Protein AF-A0A7D9HQB3-F1 (afdb_monomer)

Structure (mmCIF, N/CA/C/O backbone):
data_AF-A0A7D9HQB3-F1
#
_entry.id   AF-A0A7D9HQB3-F1
#
loop_
_atom_site.group_PDB
_atom_site.id
_atom_site.type_symbol
_atom_site.label_atom_id
_atom_site.label_alt_id
_atom_site.label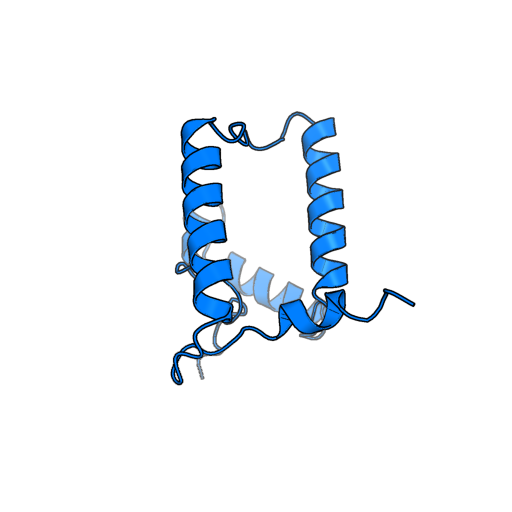_comp_id
_atom_site.label_asym_id
_atom_site.label_entity_id
_atom_site.label_seq_id
_atom_site.pdbx_PDB_ins_code
_atom_site.Cartn_x
_atom_site.Cartn_y
_atom_site.Cartn_z
_atom_site.occupancy
_atom_site.B_iso_or_equiv
_atom_site.auth_seq_id
_atom_site.auth_comp_id
_atom_site.auth_asym_id
_atom_site.auth_atom_id
_atom_site.pdbx_PDB_model_num
ATOM 1 N N . MET A 1 1 ? -0.446 5.021 26.598 1.00 33.06 1 MET A N 1
ATOM 2 C CA . MET A 1 1 ? 0.121 3.949 25.752 1.00 33.06 1 MET A CA 1
ATOM 3 C C . MET A 1 1 ? -0.062 4.358 24.300 1.00 33.06 1 MET A C 1
ATOM 5 O O . MET A 1 1 ? -1.191 4.397 23.838 1.00 33.06 1 MET A O 1
ATOM 9 N N . LYS A 1 2 ? 1.009 4.800 23.631 1.00 33.69 2 LYS A N 1
ATOM 10 C CA . LYS A 1 2 ? 0.982 5.168 22.208 1.00 33.69 2 LYS A CA 1
ATOM 11 C C . LYS A 1 2 ? 1.387 3.931 21.411 1.00 33.69 2 LYS A C 1
ATOM 13 O O . LYS A 1 2 ? 2.536 3.511 21.517 1.00 33.69 2 LYS A O 1
ATOM 18 N N . TYR A 1 3 ? 0.448 3.338 20.684 1.00 36.25 3 TYR A N 1
ATOM 19 C CA . TYR A 1 3 ? 0.772 2.301 19.709 1.00 36.25 3 TYR A CA 1
ATOM 20 C C . TYR A 1 3 ? 1.560 2.943 18.554 1.00 36.25 3 TYR A C 1
ATOM 22 O O . TYR A 1 3 ? 1.180 4.030 18.112 1.00 36.25 3 TYR A O 1
ATOM 30 N N . PRO A 1 4 ? 2.677 2.351 18.101 1.00 44.28 4 PRO A N 1
ATOM 31 C CA . PRO A 1 4 ? 3.368 2.819 16.909 1.00 44.28 4 PRO A CA 1
ATOM 32 C C . PRO A 1 4 ? 2.563 2.442 15.656 1.00 44.28 4 PRO A C 1
ATOM 34 O O . PRO A 1 4 ? 2.101 1.311 15.537 1.00 44.28 4 PRO A O 1
ATOM 37 N N . SER A 1 5 ? 2.391 3.408 14.750 1.00 48.53 5 SER A N 1
ATOM 38 C CA . SER A 1 5 ? 1.726 3.255 13.452 1.00 48.53 5 SER A CA 1
ATOM 39 C C . SER A 1 5 ? 2.367 2.155 12.595 1.00 48.53 5 SER A C 1
ATOM 41 O O . SER A 1 5 ? 3.577 1.920 12.668 1.00 48.53 5 SER A O 1
ATOM 43 N N . ILE A 1 6 ? 1.542 1.518 11.761 1.00 54.25 6 ILE A N 1
ATOM 44 C CA . ILE A 1 6 ? 1.807 0.304 10.961 1.00 54.25 6 ILE A CA 1
ATOM 45 C C . ILE A 1 6 ? 3.009 0.437 10.003 1.00 54.25 6 ILE A C 1
ATOM 47 O O . ILE A 1 6 ? 3.558 -0.559 9.548 1.00 54.25 6 ILE A O 1
ATOM 51 N N . THR A 1 7 ? 3.474 1.651 9.702 1.00 45.41 7 THR A N 1
ATOM 52 C CA . THR A 1 7 ? 4.492 1.912 8.668 1.00 45.41 7 THR A CA 1
ATOM 53 C C . THR A 1 7 ? 5.945 1.679 9.103 1.00 45.41 7 THR A C 1
ATOM 55 O O . THR A 1 7 ? 6.872 1.995 8.356 1.00 45.41 7 THR A O 1
ATOM 58 N N . ARG A 1 8 ? 6.195 1.097 10.281 1.00 44.34 8 ARG A N 1
ATOM 59 C CA . ARG A 1 8 ? 7.549 0.701 10.699 1.00 44.34 8 ARG A CA 1
ATOM 60 C C . ARG A 1 8 ? 7.879 -0.722 10.272 1.00 44.34 8 ARG A C 1
ATOM 62 O O . ARG A 1 8 ? 7.881 -1.621 11.096 1.00 44.34 8 ARG A O 1
ATOM 69 N N . GLU A 1 9 ? 8.198 -0.881 8.997 1.00 50.56 9 GLU A N 1
ATOM 70 C CA . GLU A 1 9 ? 9.392 -1.578 8.504 1.00 50.56 9 GLU A CA 1
ATOM 71 C C . GLU A 1 9 ? 9.268 -1.764 6.985 1.00 50.56 9 GLU A C 1
ATOM 73 O O . GLU A 1 9 ? 8.191 -2.019 6.461 1.00 50.56 9 GLU A O 1
ATOM 78 N N . TYR A 1 10 ? 10.409 -1.645 6.300 1.00 47.75 10 TYR A N 1
ATOM 79 C CA . TYR A 1 10 ? 10.616 -1.862 4.862 1.00 47.75 10 TYR A CA 1
ATOM 80 C C . TYR A 1 10 ? 10.352 -0.658 3.925 1.00 47.75 10 TYR A C 1
ATOM 82 O O . TYR A 1 10 ? 9.383 -0.591 3.179 1.00 47.75 10 TYR A O 1
ATOM 90 N N . THR A 1 11 ? 11.385 0.198 3.872 1.00 43.22 11 THR A N 1
ATOM 91 C CA . THR A 1 11 ? 11.840 1.001 2.712 1.00 43.22 11 THR A CA 1
ATOM 92 C C . THR A 1 11 ? 11.266 2.425 2.556 1.00 43.22 11 THR A C 1
ATOM 94 O O . THR A 1 11 ? 10.066 2.631 2.476 1.00 43.22 11 THR A O 1
ATOM 97 N N . PHE A 1 12 ? 12.204 3.381 2.413 1.00 38.50 12 PHE A N 1
ATOM 98 C CA . PHE A 1 12 ? 12.118 4.850 2.251 1.00 38.50 12 PHE A CA 1
ATOM 99 C C . PHE A 1 12 ? 12.175 5.696 3.549 1.00 38.50 12 PHE A C 1
ATOM 101 O O . PHE A 1 12 ? 11.470 5.412 4.510 1.00 38.50 12 PHE A O 1
ATOM 108 N N . PRO A 1 13 ? 13.009 6.763 3.604 1.00 46.38 13 PRO A N 1
ATOM 109 C CA . PRO A 1 13 ? 13.211 7.618 4.787 1.00 46.38 13 PRO A CA 1
ATOM 110 C C . PRO A 1 13 ? 12.013 8.516 5.150 1.00 46.38 13 PRO A C 1
ATOM 112 O O . PRO A 1 13 ? 12.163 9.449 5.934 1.00 46.38 13 PRO A O 1
ATOM 115 N N . ALA A 1 14 ? 10.827 8.245 4.614 1.00 41.66 14 ALA A N 1
ATOM 116 C CA . ALA A 1 14 ? 9.602 8.917 5.004 1.00 41.66 14 ALA A CA 1
ATOM 117 C C . ALA A 1 14 ? 8.562 7.853 5.345 1.00 41.66 14 ALA A C 1
ATOM 119 O O . ALA A 1 14 ? 7.881 7.320 4.473 1.00 41.66 14 ALA A O 1
ATOM 120 N N . THR A 1 15 ? 8.439 7.544 6.634 1.00 49.19 15 THR A N 1
ATOM 121 C CA . THR A 1 15 ? 7.174 7.024 7.144 1.00 49.19 15 THR A CA 1
ATOM 122 C C . THR A 1 15 ? 6.140 8.107 6.871 1.00 49.19 15 THR A C 1
ATOM 124 O O . THR A 1 15 ? 6.242 9.187 7.449 1.0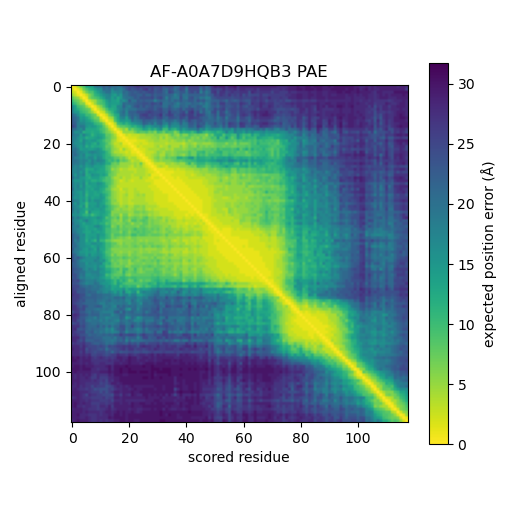0 49.19 15 THR A O 1
ATOM 127 N N . VAL A 1 16 ? 5.206 7.861 5.958 1.00 56.62 16 VAL A N 1
ATOM 128 C CA . VAL A 1 16 ? 4.060 8.753 5.769 1.00 56.62 16 VAL A CA 1
ATOM 129 C C . VAL A 1 16 ? 3.233 8.682 7.051 1.00 56.62 16 VAL A C 1
ATOM 131 O O . VAL A 1 16 ? 2.892 7.589 7.513 1.00 56.62 16 VAL A O 1
ATOM 134 N N . TRP A 1 17 ? 2.986 9.826 7.676 1.00 70.06 17 TRP A N 1
ATOM 135 C CA . TRP A 1 17 ? 2.174 9.932 8.883 1.00 70.06 17 TRP A CA 1
ATOM 136 C C . TRP A 1 17 ? 0.710 10.155 8.487 1.00 70.06 17 TRP A C 1
ATOM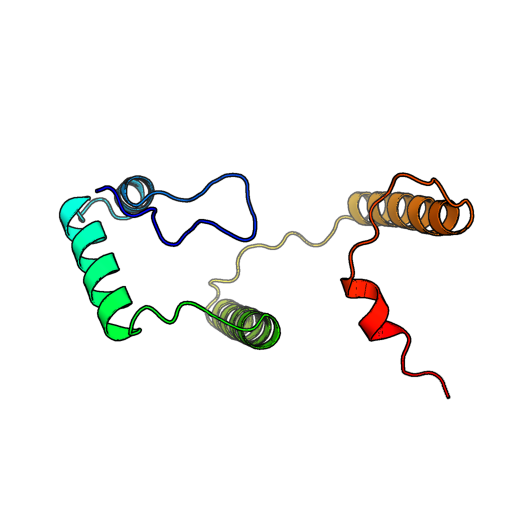 138 O O . TRP A 1 17 ? 0.428 10.741 7.445 1.00 70.06 17 TRP A O 1
ATOM 148 N N . ASN A 1 18 ? -0.247 9.784 9.344 1.00 71.94 18 ASN A N 1
ATOM 149 C CA . ASN A 1 18 ? -1.680 10.039 9.099 1.00 71.94 18 ASN A CA 1
ATOM 150 C C . ASN A 1 18 ? -1.996 11.521 8.814 1.00 71.94 18 ASN A C 1
ATOM 152 O O . ASN A 1 18 ? -2.899 11.837 8.041 1.00 71.94 18 ASN A O 1
ATOM 156 N N . VAL A 1 19 ? -1.197 12.434 9.376 1.00 74.94 19 VAL A N 1
ATOM 157 C CA . VAL A 1 19 ? -1.282 13.876 9.103 1.00 74.94 19 VAL A CA 1
ATOM 158 C C . VAL A 1 19 ? -0.857 14.252 7.676 1.00 74.94 19 VAL A C 1
ATOM 160 O O . VAL A 1 19 ? -1.406 15.199 7.117 1.00 74.94 19 VAL A O 1
ATOM 163 N N . ASP A 1 20 ? 0.057 13.505 7.052 1.00 80.00 20 ASP A N 1
ATOM 164 C CA . ASP A 1 20 ? 0.493 13.749 5.671 1.00 80.00 20 ASP A CA 1
ATOM 165 C C . ASP A 1 20 ? -0.617 13.383 4.676 1.00 80.00 20 ASP A C 1
ATOM 167 O O . ASP A 1 20 ? -0.833 14.087 3.691 1.00 80.00 20 ASP A O 1
ATOM 171 N N . TYR A 1 21 ? -1.408 12.345 4.971 1.00 77.44 21 TYR A N 1
ATOM 172 C CA . TYR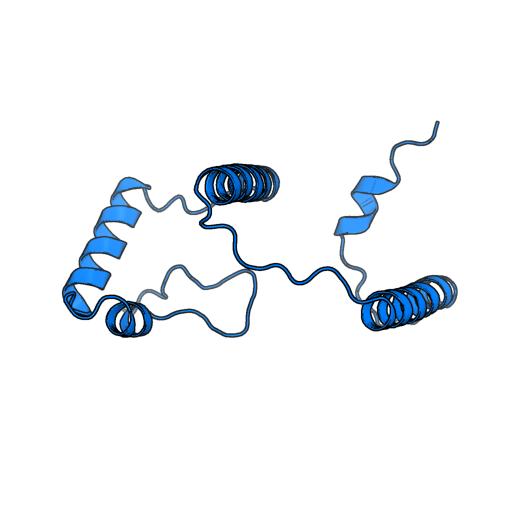 A 1 21 ? -2.574 11.991 4.155 1.00 77.44 21 TYR A CA 1
ATOM 173 C C . TYR A 1 21 ?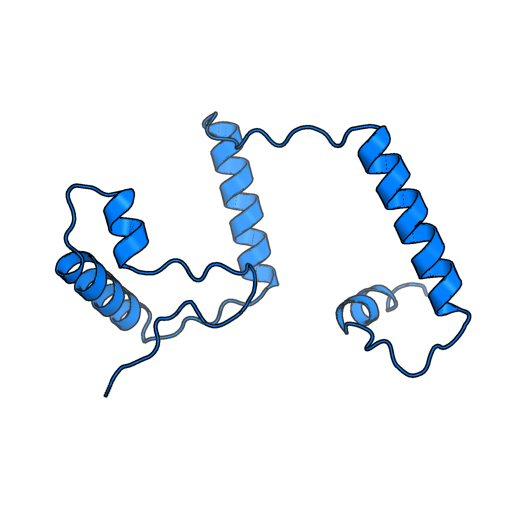 -3.643 13.086 4.149 1.00 77.44 21 TYR A C 1
ATOM 175 O O . TYR A 1 21 ? -4.259 13.327 3.112 1.00 77.44 21 TYR A O 1
ATOM 183 N N . CYS A 1 22 ? -3.815 13.812 5.255 1.00 82.12 22 CYS A N 1
ATOM 184 C CA . CYS A 1 22 ? -4.755 14.935 5.336 1.00 82.12 22 CYS A CA 1
ATOM 185 C C . CYS A 1 22 ? -4.328 16.126 4.450 1.00 82.12 22 CYS A C 1
ATOM 187 O O . CYS A 1 22 ? -5.167 16.928 4.042 1.00 82.12 22 CYS A O 1
ATOM 189 N N . GLN A 1 23 ? -3.038 16.238 4.095 1.00 78.88 23 GLN A N 1
ATOM 190 C CA . GLN A 1 23 ? -2.556 17.256 3.146 1.00 78.88 23 GLN A CA 1
ATOM 191 C C . GLN A 1 23 ? -3.031 16.967 1.713 1.00 78.88 23 GLN A C 1
ATOM 193 O O . GLN A 1 23 ? -3.266 17.894 0.933 1.00 78.88 23 GLN A O 1
ATOM 198 N N . ILE A 1 24 ? -3.190 15.683 1.380 1.00 82.31 24 ILE A N 1
ATOM 199 C CA . ILE A 1 24 ? -3.662 15.200 0.077 1.00 82.31 24 ILE A CA 1
ATOM 200 C C . ILE A 1 24 ? -5.198 15.162 0.061 1.00 82.31 24 ILE A C 1
ATOM 202 O O . ILE A 1 24 ? -5.832 15.656 -0.871 1.00 82.31 24 ILE A O 1
ATOM 206 N N . LEU A 1 25 ? -5.805 14.634 1.124 1.00 79.31 25 LEU A N 1
ATOM 207 C CA . LEU A 1 25 ? -7.247 14.489 1.307 1.00 79.31 25 LEU A CA 1
ATOM 208 C C . LEU A 1 25 ? -7.777 15.618 2.201 1.00 79.31 25 LEU A C 1
ATOM 210 O O . LEU A 1 25 ? -8.131 15.408 3.356 1.00 79.31 25 LEU A O 1
ATOM 214 N N . LYS A 1 26 ? -7.855 16.832 1.642 1.00 76.62 26 LYS A N 1
ATOM 215 C CA . LYS A 1 26 ? -8.178 18.085 2.364 1.00 76.62 26 LYS A CA 1
ATOM 216 C C . LYS A 1 26 ? -9.537 18.120 3.081 1.00 76.62 26 LYS A C 1
ATOM 218 O O . LYS A 1 26 ? -9.820 19.078 3.794 1.00 76.62 26 LYS A O 1
ATOM 223 N N . HIS A 1 27 ? -10.388 17.124 2.854 1.00 80.19 27 HIS A N 1
ATOM 224 C CA . HIS A 1 27 ? -11.732 17.029 3.424 1.00 80.19 27 HIS A CA 1
ATOM 225 C C . HIS A 1 27 ? -11.845 16.004 4.560 1.00 80.19 27 HIS A C 1
ATOM 227 O O . HIS A 1 27 ? -12.948 15.792 5.053 1.00 80.19 27 HIS A O 1
ATOM 233 N N . ILE A 1 28 ? -10.740 15.372 4.962 1.00 84.00 28 ILE A N 1
ATOM 234 C CA . ILE A 1 28 ? -10.716 14.343 6.005 1.00 84.00 28 ILE A CA 1
ATOM 235 C C . ILE A 1 28 ? -9.879 14.850 7.181 1.00 84.00 28 ILE A C 1
ATOM 237 O O . ILE A 1 28 ? -8.799 15.412 6.981 1.00 84.00 28 ILE A O 1
ATOM 241 N N . THR A 1 29 ? -10.385 14.685 8.405 1.00 85.62 29 THR A N 1
ATOM 242 C CA . THR A 1 29 ? -9.645 15.054 9.618 1.00 85.62 29 THR A CA 1
ATOM 243 C C . THR A 1 29 ? -8.654 13.961 10.024 1.00 85.62 29 THR A C 1
ATOM 245 O O . THR A 1 29 ? -8.734 12.811 9.587 1.00 85.62 29 THR A O 1
ATOM 248 N N . VAL A 1 30 ? -7.693 14.306 10.883 1.00 82.81 30 VAL A N 1
ATOM 249 C CA . VAL A 1 30 ? -6.718 13.329 11.397 1.00 82.81 30 VAL A CA 1
ATOM 250 C C . VAL A 1 30 ? -7.424 12.278 12.259 1.00 82.81 30 VAL A C 1
ATOM 252 O O . VAL A 1 30 ? -7.026 11.113 12.282 1.00 82.81 30 VAL A O 1
ATOM 255 N N . GLU A 1 31 ? -8.481 12.677 12.956 1.00 84.19 31 GLU A N 1
ATOM 256 C CA . GLU A 1 31 ? -9.355 11.819 13.746 1.00 84.19 31 GLU A CA 1
ATOM 257 C C . GLU A 1 31 ? -10.037 10.770 12.861 1.00 84.19 31 GLU A C 1
ATOM 259 O O . GLU A 1 31 ? -9.902 9.578 13.146 1.00 84.19 31 GLU A O 1
ATOM 264 N N . ASP A 1 32 ? -10.641 11.197 11.747 1.00 85.25 32 ASP A N 1
ATOM 265 C CA . ASP A 1 32 ? -11.290 10.304 10.777 1.00 85.25 32 ASP A CA 1
ATOM 266 C C . ASP A 1 32 ? -10.282 9.319 10.157 1.00 85.25 32 ASP A C 1
ATOM 268 O O . ASP A 1 32 ? -10.554 8.122 10.050 1.00 85.25 32 ASP A O 1
ATOM 272 N N . MET A 1 33 ? -9.077 9.788 9.801 1.00 86.06 33 MET A N 1
ATOM 273 C CA . MET A 1 33 ? -8.007 8.924 9.276 1.00 86.06 33 MET A CA 1
ATOM 274 C C . MET A 1 33 ? -7.556 7.869 10.292 1.00 86.06 33 MET A C 1
ATOM 276 O O . MET A 1 33 ? -7.321 6.716 9.930 1.00 86.06 33 MET A O 1
ATOM 280 N N . ASN A 1 34 ? -7.447 8.241 11.569 1.00 85.12 34 ASN A N 1
ATOM 281 C CA . ASN A 1 34 ? -7.063 7.312 12.631 1.00 85.12 34 ASN A CA 1
ATOM 282 C C . ASN A 1 34 ? -8.166 6.286 12.930 1.00 85.12 34 ASN A C 1
ATOM 284 O O . ASN A 1 34 ? -7.868 5.149 13.294 1.00 85.12 34 ASN A O 1
ATOM 288 N N . GLU A 1 35 ? -9.437 6.678 12.857 1.00 88.44 35 GLU A N 1
ATOM 289 C CA . GLU A 1 35 ? -10.568 5.761 13.036 1.00 88.44 35 GLU A CA 1
ATOM 290 C C . GLU A 1 35 ? -10.680 4.775 11.870 1.00 88.44 35 GLU A C 1
ATOM 292 O O . GLU A 1 35 ? -10.866 3.574 12.091 1.00 88.44 35 GLU A O 1
ATOM 297 N N . LEU A 1 36 ? -10.461 5.255 10.645 1.00 89.62 36 LEU A N 1
ATOM 298 C CA . LEU A 1 36 ? -10.390 4.417 9.455 1.00 89.62 36 LEU A CA 1
ATOM 299 C C . LEU A 1 36 ? -9.251 3.392 9.552 1.00 89.62 36 LEU A C 1
ATOM 301 O O . LEU A 1 36 ? -9.487 2.207 9.321 1.00 89.62 36 LEU A O 1
ATOM 305 N N . GLU A 1 37 ? -8.041 3.818 9.936 1.00 88.56 37 GLU A N 1
ATOM 306 C CA . GLU A 1 37 ? -6.897 2.911 10.121 1.00 88.56 37 GLU A CA 1
ATOM 307 C C . GLU A 1 37 ? -7.217 1.815 11.147 1.00 88.56 37 GLU A C 1
ATOM 309 O O . GLU A 1 37 ? -6.970 0.636 10.889 1.00 88.56 37 GLU A O 1
ATOM 314 N N . ARG A 1 38 ? -7.818 2.180 12.289 1.00 87.38 38 ARG A N 1
ATOM 315 C CA . ARG A 1 38 ? -8.216 1.211 13.325 1.00 87.38 38 ARG A CA 1
ATOM 316 C C . ARG A 1 38 ? -9.250 0.218 12.812 1.00 87.38 38 ARG A C 1
ATOM 318 O O . ARG A 1 38 ? -9.053 -0.982 12.968 1.00 87.38 38 ARG A O 1
ATOM 325 N N . SER A 1 39 ? -10.298 0.706 12.156 1.00 91.00 39 SER A N 1
ATOM 326 C CA . SER A 1 39 ? -11.369 -0.141 11.619 1.00 91.00 39 SER A CA 1
ATOM 327 C C . SER A 1 39 ? -10.835 -1.132 10.582 1.00 91.00 39 SER A C 1
ATOM 329 O O . SER A 1 39 ? -11.200 -2.307 10.575 1.00 91.00 39 SER A O 1
ATOM 331 N N . PHE A 1 40 ? -9.923 -0.683 9.717 1.00 88.12 40 PHE A N 1
ATOM 332 C CA . PHE A 1 40 ? -9.321 -1.533 8.693 1.00 88.12 40 PHE A CA 1
ATOM 333 C C . PHE A 1 40 ? -8.381 -2.582 9.296 1.00 88.12 40 PHE A C 1
ATOM 335 O O . PHE A 1 40 ? -8.400 -3.745 8.893 1.00 88.12 40 PHE A O 1
ATOM 342 N N . LEU A 1 41 ? -7.593 -2.203 10.304 1.00 89.38 41 LEU A N 1
ATOM 343 C CA . LEU A 1 41 ? -6.751 -3.135 11.052 1.00 89.38 41 LEU A CA 1
ATOM 344 C C . LEU A 1 41 ? -7.559 -4.213 11.772 1.00 89.38 41 LEU A C 1
ATOM 346 O O . LEU A 1 41 ? -7.171 -5.381 11.742 1.00 89.38 41 LEU A O 1
ATOM 350 N N . GLU A 1 42 ? -8.671 -3.838 12.400 1.00 91.25 42 GLU A N 1
ATOM 351 C CA . GLU A 1 42 ? -9.583 -4.786 13.041 1.00 91.25 42 GLU A CA 1
ATOM 352 C C . GLU A 1 42 ? -10.160 -5.769 12.022 1.00 91.25 42 GLU A C 1
ATOM 354 O O . GLU A 1 42 ? -10.188 -6.974 12.278 1.00 91.25 42 GLU A O 1
ATOM 359 N N . PHE A 1 43 ? -10.529 -5.284 10.834 1.00 93.06 43 PHE A N 1
ATOM 360 C CA . PHE A 1 43 ? -11.015 -6.131 9.746 1.00 93.06 43 PHE A CA 1
ATOM 361 C C . PHE A 1 43 ? -9.953 -7.126 9.258 1.00 93.06 43 PHE A C 1
ATOM 363 O O . PHE A 1 43 ? -10.256 -8.287 8.986 1.00 93.06 43 PHE A O 1
ATOM 370 N N . LEU A 1 44 ? -8.690 -6.699 9.200 1.00 88.50 44 LEU A N 1
ATOM 371 C CA . LEU A 1 44 ? -7.548 -7.564 8.894 1.00 88.50 44 LEU A CA 1
ATOM 372 C C . LEU A 1 44 ? -7.151 -8.476 10.061 1.00 88.50 44 LEU A C 1
ATOM 374 O O . LEU A 1 44 ? -6.213 -9.260 9.918 1.00 88.50 44 LEU A O 1
ATOM 378 N N . GLN A 1 45 ? -7.809 -8.363 11.219 1.00 91.38 45 GLN A N 1
ATOM 379 C CA . GLN A 1 45 ? -7.412 -9.033 12.460 1.00 91.38 45 GLN A CA 1
ATOM 380 C C . GLN A 1 45 ? -5.938 -8.762 12.805 1.00 91.38 45 GLN A C 1
ATOM 382 O O . GLN A 1 45 ? -5.231 -9.631 13.313 1.00 91.38 45 GLN A O 1
ATOM 387 N N . PHE A 1 46 ? -5.461 -7.556 12.481 1.00 85.00 46 PHE A N 1
ATOM 388 C CA . PHE A 1 46 ? -4.067 -7.122 12.606 1.00 85.00 46 PHE A CA 1
ATOM 389 C C . PHE A 1 46 ? -3.052 -7.973 11.818 1.00 85.00 46 PHE A C 1
ATOM 391 O O . PHE A 1 46 ? -1.844 -7.855 12.030 1.00 85.00 46 PHE A O 1
ATOM 398 N N . ASN A 1 47 ? -3.506 -8.798 10.870 1.00 87.50 47 ASN A N 1
ATOM 399 C CA . ASN A 1 47 ? -2.629 -9.568 9.999 1.00 87.50 47 ASN A CA 1
ATOM 400 C C . ASN A 1 47 ? -2.116 -8.708 8.836 1.00 87.50 47 ASN A C 1
ATOM 402 O O . ASN A 1 47 ? -2.661 -8.712 7.735 1.00 87.50 47 ASN A O 1
ATOM 406 N N . ILE A 1 48 ? -1.034 -7.979 9.096 1.00 87.44 48 ILE A N 1
ATOM 407 C CA . ILE A 1 48 ? -0.352 -7.124 8.112 1.00 87.44 48 ILE A CA 1
ATOM 408 C C . ILE A 1 48 ? 0.774 -7.845 7.356 1.00 87.44 48 ILE A C 1
ATOM 410 O O . ILE A 1 48 ? 1.480 -7.231 6.558 1.00 87.44 48 ILE A O 1
ATOM 414 N N . ASN A 1 49 ? 0.988 -9.138 7.618 1.00 87.81 49 ASN A N 1
ATOM 415 C CA . ASN A 1 49 ? 2.092 -9.871 7.016 1.00 87.81 49 ASN A CA 1
ATOM 416 C C . ASN A 1 49 ? 1.751 -10.278 5.579 1.00 87.81 49 ASN A C 1
ATOM 418 O O . ASN A 1 49 ? 0.924 -11.159 5.343 1.00 87.81 49 ASN A O 1
ATOM 422 N N . VAL A 1 50 ? 2.435 -9.664 4.617 1.00 87.62 50 VAL A N 1
ATOM 423 C CA . VAL A 1 50 ? 2.315 -9.999 3.198 1.00 87.62 50 VAL A CA 1
ATOM 424 C C . VAL A 1 50 ? 3.652 -10.567 2.716 1.00 87.62 50 VAL A C 1
ATOM 426 O O . VAL A 1 50 ? 4.657 -9.853 2.734 1.00 87.62 50 VAL A O 1
ATOM 429 N N . PRO A 1 51 ? 3.701 -11.831 2.247 1.00 90.88 51 PRO A N 1
ATOM 430 C CA . PRO A 1 51 ? 4.913 -12.391 1.661 1.00 90.88 51 PRO A CA 1
ATOM 431 C C . PRO A 1 51 ? 5.412 -11.550 0.482 1.00 90.88 51 PRO A C 1
ATOM 433 O O . PRO A 1 51 ? 4.619 -11.066 -0.329 1.00 90.88 51 PRO A O 1
ATOM 436 N N . SER A 1 52 ? 6.731 -11.435 0.322 1.00 85.62 52 SER A N 1
ATOM 437 C CA . SER A 1 52 ? 7.324 -10.589 -0.724 1.00 85.62 52 SER A CA 1
ATOM 438 C C . SER A 1 52 ? 6.881 -10.973 -2.139 1.00 85.62 52 SER A C 1
ATOM 440 O O . SER A 1 52 ? 6.677 -10.095 -2.972 1.00 85.62 52 SER A O 1
ATOM 442 N N . SER A 1 53 ? 6.685 -12.266 -2.411 1.00 90.88 53 SER A N 1
ATOM 443 C CA . SER A 1 53 ? 6.185 -12.761 -3.701 1.00 90.88 53 SER A CA 1
ATOM 444 C C . SER A 1 53 ? 4.764 -12.284 -4.005 1.00 90.88 53 SER A C 1
ATOM 446 O O . SER A 1 53 ? 4.462 -11.911 -5.136 1.00 90.88 53 SER A O 1
ATOM 448 N N . VAL A 1 54 ? 3.903 -12.258 -2.987 1.00 92.88 54 VAL A N 1
ATOM 449 C CA . VAL A 1 54 ? 2.518 -11.791 -3.090 1.00 92.88 54 VAL A CA 1
ATOM 450 C C . VAL A 1 54 ? 2.489 -10.280 -3.307 1.00 92.88 54 VAL A C 1
ATOM 452 O O . VAL A 1 54 ? 1.795 -9.808 -4.203 1.00 92.88 54 VAL A O 1
ATOM 455 N N . ASN A 1 55 ? 3.299 -9.529 -2.557 1.00 89.75 55 ASN A N 1
ATOM 456 C CA . ASN A 1 55 ? 3.428 -8.084 -2.746 1.00 89.75 55 ASN A CA 1
ATOM 457 C C . ASN A 1 55 ? 3.930 -7.734 -4.159 1.00 89.75 55 ASN A C 1
ATOM 459 O O . ASN A 1 55 ? 3.373 -6.865 -4.825 1.00 89.75 55 ASN A O 1
ATOM 463 N N . ALA A 1 56 ? 4.941 -8.459 -4.652 1.00 90.75 56 ALA A N 1
ATOM 464 C CA . ALA A 1 56 ? 5.454 -8.278 -6.007 1.00 90.75 56 ALA A CA 1
ATOM 465 C C . ALA A 1 56 ? 4.376 -8.548 -7.064 1.00 90.75 56 ALA A C 1
ATOM 467 O O . ALA A 1 56 ? 4.222 -7.753 -7.988 1.00 90.75 56 ALA A O 1
ATOM 468 N N . LYS A 1 57 ? 3.591 -9.624 -6.906 1.00 94.19 57 LYS A N 1
ATOM 469 C CA . LYS A 1 57 ? 2.467 -9.922 -7.802 1.00 94.19 57 LYS A CA 1
ATOM 470 C C . LYS A 1 57 ? 1.480 -8.753 -7.863 1.00 94.19 57 LYS A C 1
ATOM 472 O O . LYS A 1 57 ? 1.186 -8.278 -8.953 1.00 94.19 57 LYS A O 1
ATOM 477 N N . TYR A 1 58 ? 1.026 -8.253 -6.712 1.00 93.94 58 TYR A N 1
ATOM 478 C CA . TYR A 1 58 ? 0.082 -7.133 -6.673 1.00 93.94 58 TYR A CA 1
ATOM 479 C C . TYR A 1 58 ? 0.651 -5.848 -7.273 1.00 93.94 58 TYR A C 1
ATOM 481 O O . TYR A 1 58 ? -0.075 -5.127 -7.949 1.00 93.94 58 TYR A O 1
ATOM 489 N N . TYR A 1 59 ? 1.942 -5.571 -7.083 1.00 89.94 59 TYR A N 1
ATOM 490 C CA . TYR A 1 59 ? 2.590 -4.427 -7.720 1.00 89.94 59 TYR A CA 1
ATOM 491 C C . TYR A 1 59 ? 2.519 -4.504 -9.251 1.00 89.94 59 TYR A C 1
ATOM 493 O O . TYR A 1 59 ? 2.155 -3.519 -9.895 1.00 89.94 59 TYR A O 1
ATOM 501 N N . PHE A 1 60 ? 2.845 -5.661 -9.837 1.00 90.62 60 PHE A N 1
ATOM 502 C CA . PHE A 1 60 ? 2.784 -5.835 -11.289 1.00 90.62 60 PHE A CA 1
ATOM 503 C C . PHE A 1 60 ? 1.348 -5.781 -11.810 1.00 90.62 60 PHE A C 1
ATOM 505 O O . PHE A 1 60 ? 1.106 -5.095 -12.798 1.00 90.62 60 PHE A O 1
ATOM 512 N N . ASP A 1 61 ? 0.401 -6.410 -11.112 1.00 93.06 61 ASP A N 1
ATOM 513 C CA . ASP A 1 61 ? -1.016 -6.369 -11.483 1.00 93.06 61 ASP A CA 1
ATOM 514 C C . ASP A 1 61 ? -1.546 -4.919 -11.487 1.00 93.06 61 ASP A C 1
ATOM 516 O O . ASP A 1 61 ? -2.148 -4.473 -12.462 1.00 93.06 61 ASP A O 1
ATOM 520 N N . LEU A 1 62 ? -1.269 -4.145 -10.429 1.00 91.56 62 LEU A N 1
ATOM 521 C CA . LEU A 1 62 ? -1.668 -2.734 -10.329 1.00 91.56 62 LEU A CA 1
ATOM 522 C C . LEU A 1 62 ? -1.001 -1.862 -11.392 1.00 91.56 62 LEU A C 1
ATOM 524 O O . LEU A 1 62 ? -1.621 -0.935 -11.910 1.00 91.56 62 LEU A O 1
ATOM 528 N N . ARG A 1 63 ? 0.258 -2.153 -11.726 1.00 87.31 63 ARG A N 1
ATOM 529 C CA . ARG A 1 63 ? 0.972 -1.458 -12.792 1.00 87.31 63 ARG A CA 1
ATOM 530 C C . ARG A 1 63 ? 0.317 -1.703 -14.149 1.00 87.31 63 ARG A C 1
ATOM 532 O O . ARG A 1 63 ? 0.081 -0.736 -14.865 1.00 87.31 63 ARG A O 1
ATOM 539 N N . SER A 1 64 ? 0.018 -2.957 -14.485 1.00 89.56 64 SER A N 1
ATOM 540 C CA . SER A 1 64 ? -0.668 -3.300 -15.734 1.00 89.56 64 SER A CA 1
ATOM 541 C C . SER A 1 64 ? -2.035 -2.621 -15.816 1.00 89.56 64 SER A C 1
ATOM 543 O O . SER A 1 64 ? -2.337 -1.985 -16.820 1.00 89.56 64 SER A O 1
ATOM 545 N N . LEU A 1 65 ? -2.807 -2.632 -14.724 1.00 92.44 65 LEU A N 1
ATOM 546 C CA . LEU A 1 65 ? -4.084 -1.913 -14.653 1.00 92.44 65 LEU A CA 1
ATOM 547 C C . LEU A 1 65 ? -3.919 -0.397 -14.847 1.00 92.44 65 LEU A C 1
ATOM 549 O O . LEU A 1 65 ? -4.735 0.229 -15.519 1.00 92.44 65 LEU A O 1
ATOM 553 N N . ALA A 1 66 ? -2.879 0.218 -14.284 1.00 90.31 66 ALA A N 1
ATOM 554 C CA . ALA A 1 66 ? -2.621 1.645 -14.471 1.00 90.31 66 ALA A CA 1
ATOM 555 C C . ALA A 1 66 ? -2.220 1.984 -15.918 1.00 90.31 66 ALA A C 1
ATOM 557 O O . ALA A 1 66 ? -2.640 3.019 -16.432 1.00 90.31 66 ALA A O 1
ATOM 558 N N . GLU A 1 67 ? -1.441 1.120 -16.576 1.00 87.69 67 GLU A N 1
ATOM 559 C CA . GLU A 1 67 ? -1.075 1.244 -17.995 1.00 87.69 67 GLU A CA 1
ATOM 560 C C . GLU A 1 67 ? -2.309 1.154 -18.905 1.00 87.69 67 GLU A C 1
ATOM 562 O O . GLU A 1 67 ? -2.458 1.982 -19.802 1.00 87.69 67 GLU A O 1
ATOM 567 N N . GLU A 1 68 ? -3.237 0.238 -18.623 1.00 91.12 68 GLU A N 1
ATOM 568 C CA . GLU A 1 68 ? -4.514 0.111 -19.346 1.00 91.12 68 GLU A CA 1
ATOM 569 C C . GLU A 1 68 ? -5.439 1.327 -19.179 1.00 91.12 68 GLU A C 1
ATOM 571 O O . GLU A 1 68 ? -6.227 1.626 -20.073 1.00 91.12 68 GLU A O 1
ATOM 576 N N . ASN A 1 69 ? -5.350 2.031 -18.047 1.00 91.19 69 ASN A N 1
ATOM 577 C CA . ASN A 1 69 ? -6.208 3.175 -17.720 1.00 91.19 69 ASN A CA 1
ATOM 578 C C . ASN A 1 69 ? -5.531 4.537 -17.961 1.00 91.19 69 ASN A C 1
ATOM 580 O O . ASN A 1 69 ? -6.042 5.553 -17.495 1.00 91.19 69 ASN A O 1
ATOM 584 N N . GLU A 1 70 ? -4.378 4.576 -18.640 1.00 84.69 70 GLU A N 1
ATOM 585 C CA . GLU A 1 70 ? -3.591 5.803 -18.882 1.00 84.69 70 GLU A CA 1
ATOM 586 C C . GLU A 1 70 ? -3.183 6.553 -17.592 1.00 84.69 70 GLU A C 1
ATOM 588 O O . GLU A 1 70 ? -2.824 7.729 -17.609 1.00 84.69 70 GLU A O 1
ATOM 593 N N . LEU A 1 71 ? -3.182 5.853 -16.454 1.00 84.06 71 LEU A N 1
ATOM 594 C CA . LEU A 1 71 ? -2.732 6.345 -15.146 1.00 84.06 71 LEU A CA 1
ATOM 595 C C . LEU A 1 71 ? -1.275 5.958 -14.860 1.00 84.06 71 LEU A C 1
ATOM 597 O O . LEU A 1 71 ? -0.782 6.153 -13.746 1.00 84.06 71 LEU A O 1
ATOM 601 N N . ALA A 1 72 ? -0.590 5.369 -15.843 1.00 76.56 72 ALA A N 1
ATOM 602 C CA . ALA A 1 72 ? 0.789 4.942 -15.701 1.00 76.56 72 ALA A CA 1
ATOM 603 C C . ALA A 1 72 ? 1.678 6.127 -15.321 1.00 76.56 72 ALA A C 1
ATOM 605 O O . ALA A 1 72 ? 1.769 7.133 -16.026 1.00 76.56 72 ALA A O 1
ATOM 606 N N . PHE A 1 73 ? 2.375 5.976 -14.197 1.00 69.69 73 PHE A N 1
ATOM 607 C CA . PHE A 1 73 ? 3.382 6.938 -13.788 1.00 69.69 73 PHE A CA 1
ATOM 608 C C . PHE A 1 73 ? 4.448 7.041 -14.892 1.00 69.69 73 PHE A C 1
ATOM 610 O O . PHE A 1 73 ? 4.916 5.995 -15.357 1.00 69.69 73 PHE A O 1
ATOM 617 N N . PRO A 1 74 ? 4.861 8.253 -15.313 1.00 64.00 74 PRO A N 1
ATOM 618 C CA . PRO A 1 74 ? 5.888 8.413 -16.330 1.00 64.00 74 PRO A CA 1
ATOM 619 C C . PRO A 1 74 ? 7.218 7.899 -15.780 1.00 64.00 74 PRO A C 1
ATOM 621 O O . PRO A 1 74 ? 7.972 8.601 -15.107 1.00 64.00 74 PRO A O 1
ATOM 624 N N . LEU A 1 75 ? 7.503 6.629 -16.045 1.00 64.31 75 LEU A N 1
ATOM 625 C CA . LEU A 1 75 ? 8.820 6.063 -15.839 1.00 64.31 75 LEU A CA 1
ATOM 626 C C . LEU A 1 75 ? 9.657 6.500 -17.026 1.00 64.31 75 LEU A C 1
ATOM 628 O O . LEU A 1 75 ? 9.548 5.948 -18.119 1.00 64.31 75 LEU A O 1
ATOM 632 N N . GLU A 1 76 ? 10.458 7.537 -16.807 1.00 66.00 76 GLU A N 1
ATOM 633 C CA . GLU A 1 76 ? 11.440 7.970 -17.785 1.00 66.00 76 GLU A CA 1
ATOM 634 C C . GLU A 1 76 ? 12.312 6.759 -18.167 1.00 66.00 76 GLU A C 1
ATOM 636 O O . GLU A 1 76 ? 12.892 6.118 -17.276 1.00 66.00 76 GLU A O 1
ATOM 641 N N . PRO A 1 77 ? 12.395 6.404 -19.463 1.00 69.31 77 PRO A N 1
ATOM 642 C CA . PRO A 1 77 ? 13.281 5.348 -19.917 1.00 69.31 77 PRO A CA 1
ATOM 643 C C . PRO A 1 77 ? 14.696 5.587 -19.392 1.00 69.31 77 PRO A C 1
ATOM 645 O O . PRO A 1 77 ? 15.175 6.722 -19.342 1.00 69.31 77 PRO A O 1
ATOM 648 N N . LEU A 1 78 ? 15.386 4.516 -18.996 1.00 69.69 78 LEU A N 1
ATOM 649 C CA . LEU A 1 78 ? 16.745 4.629 -18.481 1.00 69.69 78 LEU A CA 1
ATOM 650 C C . LEU A 1 78 ? 17.640 5.298 -19.537 1.00 69.69 78 LEU A C 1
ATOM 652 O O . LEU A 1 78 ? 17.867 4.742 -20.613 1.00 69.69 78 LEU A O 1
ATOM 656 N N . SER A 1 79 ? 18.155 6.493 -19.236 1.00 80.38 79 SER A N 1
ATOM 657 C CA . SER A 1 79 ? 19.043 7.191 -20.165 1.00 80.38 79 SER A CA 1
ATOM 658 C C . SER A 1 79 ? 20.323 6.381 -20.391 1.00 80.38 79 SER A C 1
ATOM 660 O O . SER A 1 79 ? 20.805 5.689 -19.489 1.00 80.38 79 SER A O 1
ATOM 662 N N . ARG A 1 80 ? 20.919 6.485 -21.587 1.00 81.81 80 ARG A N 1
ATOM 663 C CA . ARG A 1 80 ? 22.187 5.795 -21.909 1.00 81.81 80 ARG A CA 1
ATOM 664 C C . ARG A 1 80 ? 23.295 6.120 -20.905 1.00 81.81 80 ARG A C 1
ATOM 666 O O . ARG A 1 80 ? 24.127 5.271 -20.609 1.00 81.81 80 ARG A O 1
ATOM 673 N N . GLU A 1 81 ? 23.302 7.336 -20.373 1.00 83.50 81 GLU A N 1
ATOM 674 C CA . GLU A 1 81 ? 24.249 7.780 -19.348 1.00 83.50 81 GLU A CA 1
ATOM 675 C C . GLU A 1 81 ? 23.992 7.099 -18.000 1.00 83.50 81 GLU A C 1
ATOM 677 O O . GLU A 1 81 ? 24.935 6.617 -17.370 1.00 83.50 81 GLU A O 1
ATOM 682 N N . ARG A 1 82 ? 22.722 6.991 -17.576 1.00 79.62 82 ARG A N 1
ATOM 683 C CA . ARG A 1 82 ? 22.343 6.264 -16.353 1.00 79.62 82 ARG A CA 1
ATOM 684 C C . ARG A 1 82 ? 22.641 4.773 -16.478 1.00 79.62 82 ARG A C 1
ATOM 686 O O . ARG A 1 82 ? 23.164 4.199 -15.528 1.00 79.62 82 ARG A O 1
ATOM 693 N N . ALA A 1 83 ? 22.383 4.175 -17.640 1.00 85.25 83 ALA A N 1
ATOM 694 C CA . ALA A 1 83 ? 22.720 2.783 -17.930 1.00 85.25 83 ALA A CA 1
ATOM 695 C C . ALA A 1 83 ? 24.232 2.531 -17.820 1.00 85.25 83 ALA A C 1
ATOM 697 O O . ALA A 1 83 ? 24.651 1.693 -17.028 1.00 85.25 83 ALA A O 1
ATOM 698 N N . LYS A 1 84 ? 25.060 3.336 -18.503 1.00 85.06 84 LYS A N 1
ATOM 699 C CA . LYS A 1 84 ? 26.531 3.235 -18.431 1.00 85.06 84 LYS A CA 1
ATOM 700 C C . LYS A 1 84 ? 27.072 3.407 -17.013 1.00 85.06 84 LYS A C 1
ATOM 702 O O . LYS A 1 84 ? 27.986 2.697 -16.603 1.00 85.06 84 LYS A O 1
ATOM 707 N N . LYS A 1 85 ? 26.512 4.348 -16.246 1.00 84.19 85 LYS A N 1
ATOM 708 C CA . LYS A 1 85 ? 26.893 4.549 -14.842 1.00 84.19 85 LYS A CA 1
ATOM 709 C C . LYS A 1 85 ? 26.579 3.312 -13.998 1.00 84.19 85 LYS A C 1
ATOM 711 O O . LYS A 1 85 ? 27.399 2.929 -13.171 1.00 84.19 85 LYS A O 1
ATOM 716 N N . LEU A 1 86 ? 25.418 2.691 -14.206 1.00 83.88 86 LEU A N 1
ATOM 717 C CA . LEU A 1 86 ? 25.026 1.471 -13.498 1.00 83.88 86 LEU A CA 1
ATOM 718 C C . LEU A 1 86 ? 25.899 0.272 -13.888 1.00 83.88 86 LEU A C 1
ATOM 720 O O . LEU A 1 86 ? 26.325 -0.458 -12.999 1.00 83.88 86 LEU A O 1
ATOM 724 N N . GLU A 1 87 ? 26.236 0.109 -15.168 1.00 84.81 87 GLU A N 1
ATOM 725 C CA . GLU A 1 87 ? 27.158 -0.938 -15.637 1.00 84.81 87 GLU A CA 1
ATOM 726 C C . GLU A 1 87 ? 28.552 -0.799 -15.014 1.00 84.81 87 GLU A C 1
ATOM 728 O O . GLU A 1 87 ? 29.121 -1.784 -14.541 1.00 84.81 87 GLU A O 1
ATOM 733 N N . ALA A 1 88 ? 29.085 0.425 -14.943 1.00 82.06 88 ALA A N 1
ATOM 734 C CA . ALA A 1 88 ? 30.367 0.690 -14.295 1.00 82.06 88 ALA A CA 1
ATOM 735 C C . ALA A 1 88 ? 30.336 0.336 -12.797 1.00 82.06 88 ALA A C 1
ATOM 737 O O . ALA A 1 88 ? 31.271 -0.277 -12.286 1.00 82.06 88 ALA A O 1
ATOM 738 N N . ILE A 1 89 ? 29.246 0.674 -12.098 1.00 79.25 89 ILE A N 1
ATOM 739 C CA . ILE A 1 89 ? 29.068 0.348 -10.674 1.00 79.25 89 ILE A CA 1
ATOM 740 C C . ILE A 1 89 ? 28.928 -1.167 -10.466 1.00 79.25 89 ILE A C 1
ATOM 742 O O . ILE A 1 89 ? 29.559 -1.710 -9.560 1.00 79.25 89 ILE A O 1
ATOM 746 N N . SER A 1 90 ? 28.152 -1.854 -11.311 1.00 81.00 90 SER A N 1
ATOM 747 C CA . SER A 1 90 ? 28.001 -3.316 -11.272 1.00 81.00 90 SER A CA 1
ATOM 748 C C . SER A 1 90 ? 29.342 -4.012 -11.475 1.00 81.00 90 SER A C 1
ATOM 750 O O . SER A 1 90 ? 29.716 -4.869 -10.682 1.00 81.00 90 SER A O 1
ATOM 752 N N . SER A 1 91 ? 30.110 -3.569 -12.473 1.00 76.19 91 SER A N 1
ATOM 753 C CA . SER A 1 91 ? 31.427 -4.131 -12.786 1.00 76.19 91 SER A CA 1
ATOM 754 C C . SER A 1 91 ? 32.399 -3.987 -11.612 1.00 76.19 91 SER A C 1
ATOM 756 O O . SER A 1 91 ? 33.161 -4.901 -11.317 1.00 76.19 91 SER A O 1
ATOM 758 N N . ILE A 1 92 ? 32.381 -2.856 -10.899 1.00 73.75 92 ILE A N 1
ATOM 759 C CA . ILE A 1 92 ? 33.213 -2.663 -9.699 1.00 73.75 92 ILE A CA 1
ATOM 760 C C . ILE A 1 92 ? 32.785 -3.619 -8.578 1.00 73.75 92 ILE A C 1
ATOM 762 O O . ILE A 1 92 ? 33.642 -4.157 -7.880 1.00 73.75 92 ILE A O 1
AT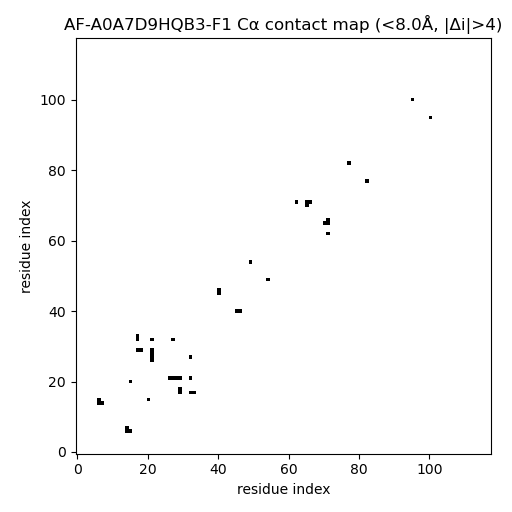OM 766 N N . CYS A 1 93 ? 31.481 -3.853 -8.413 1.00 60.44 93 CYS A N 1
ATOM 767 C CA . CYS A 1 93 ? 30.959 -4.768 -7.401 1.00 60.44 93 CYS A CA 1
ATOM 768 C C . CYS A 1 93 ? 31.356 -6.222 -7.689 1.00 60.44 93 CYS A C 1
ATOM 770 O O . CYS A 1 93 ? 31.828 -6.89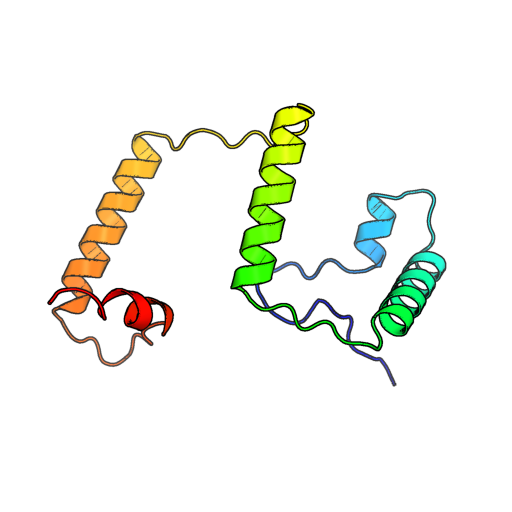9 -6.778 1.00 60.44 93 CYS A O 1
ATOM 772 N N . ASP A 1 94 ? 31.284 -6.658 -8.949 1.00 62.50 94 ASP A N 1
ATOM 773 C CA . ASP A 1 94 ? 31.727 -7.995 -9.363 1.00 62.50 94 ASP A CA 1
ATOM 774 C C . ASP A 1 94 ? 33.222 -8.199 -9.070 1.00 62.50 94 ASP A C 1
ATOM 776 O O . ASP A 1 94 ? 33.601 -9.184 -8.439 1.00 62.50 94 ASP A O 1
ATOM 780 N N . ASN A 1 95 ? 34.069 -7.215 -9.389 1.00 58.41 95 ASN A N 1
ATOM 781 C CA . ASN A 1 95 ? 35.505 -7.269 -9.075 1.00 58.41 95 ASN A CA 1
ATOM 782 C C . ASN A 1 95 ? 35.804 -7.223 -7.561 1.00 58.41 95 ASN A C 1
ATOM 784 O O . ASN A 1 95 ? 36.819 -7.747 -7.106 1.00 58.41 95 ASN A O 1
ATOM 788 N N . MET A 1 96 ? 34.930 -6.608 -6.759 1.00 52.94 96 MET A N 1
ATOM 789 C CA . MET A 1 96 ? 35.057 -6.555 -5.298 1.00 52.94 96 MET A CA 1
ATOM 790 C C . MET A 1 96 ? 34.624 -7.866 -4.625 1.00 52.94 96 MET A C 1
ATOM 792 O O . MET A 1 96 ? 35.024 -8.126 -3.494 1.00 52.94 96 MET A O 1
ATOM 796 N N . THR A 1 97 ? 33.831 -8.712 -5.293 1.00 52.78 97 THR A N 1
ATOM 797 C CA . THR A 1 97 ? 33.480 -10.038 -4.754 1.00 52.78 97 THR A CA 1
ATOM 798 C C . THR A 1 97 ? 34.638 -11.035 -4.778 1.00 52.78 97 THR A C 1
ATOM 800 O O . THR A 1 97 ? 34.621 -11.968 -3.977 1.00 52.78 97 THR A O 1
ATOM 803 N N . ASP A 1 98 ? 35.652 -10.801 -5.615 1.00 49.56 98 ASP A N 1
ATOM 804 C CA . ASP A 1 98 ? 36.850 -11.648 -5.722 1.00 49.56 98 ASP A CA 1
ATOM 805 C C . ASP A 1 98 ? 37.929 -11.289 -4.677 1.00 49.56 98 ASP A C 1
ATOM 807 O O . ASP A 1 98 ? 38.762 -12.109 -4.295 1.00 49.56 98 ASP A O 1
ATOM 811 N N . LEU A 1 99 ? 37.883 -10.066 -4.136 1.00 47.53 99 LEU A N 1
ATOM 812 C CA . LEU A 1 99 ? 38.723 -9.617 -3.024 1.00 47.53 99 LEU A CA 1
ATOM 813 C C . LEU A 1 99 ? 37.866 -9.509 -1.764 1.00 47.53 99 LEU A C 1
ATOM 815 O O . LEU A 1 99 ? 37.237 -8.485 -1.508 1.00 47.53 99 LEU A O 1
ATOM 819 N N . SER A 1 100 ? 37.853 -10.572 -0.957 1.00 47.62 100 SER A N 1
ATOM 820 C CA . SER A 1 100 ? 37.139 -10.632 0.320 1.00 47.62 100 SER A CA 1
ATOM 821 C C . SER A 1 100 ? 37.519 -9.464 1.246 1.00 47.62 100 SER A C 1
ATOM 823 O O . SER A 1 100 ? 38.482 -9.541 2.010 1.00 47.62 100 SER A O 1
ATOM 825 N N . LEU A 1 101 ? 36.751 -8.375 1.214 1.00 51.00 101 LEU A N 1
ATOM 826 C CA . LEU A 1 101 ? 36.804 -7.332 2.232 1.00 51.00 101 LEU A CA 1
ATOM 827 C C . LEU A 1 101 ? 35.968 -7.804 3.433 1.00 51.00 101 LEU A C 1
ATOM 829 O O . LEU A 1 101 ? 34.752 -7.948 3.300 1.00 51.00 101 LEU A O 1
ATOM 833 N N . PRO A 1 102 ? 36.576 -8.027 4.615 1.00 49.88 102 PRO A N 1
ATOM 834 C CA . PRO A 1 102 ? 35.943 -8.720 5.745 1.00 49.88 102 PRO A CA 1
ATOM 835 C C . PRO A 1 102 ? 34.776 -7.971 6.418 1.00 49.88 102 PRO A C 1
ATOM 837 O O . PRO A 1 102 ? 34.270 -8.434 7.432 1.00 49.88 102 PRO A O 1
ATOM 840 N N . ASN A 1 103 ? 34.324 -6.831 5.880 1.00 46.69 103 ASN A N 1
ATOM 841 C CA . ASN A 1 103 ? 33.334 -5.963 6.528 1.00 46.69 103 ASN A CA 1
ATOM 842 C C . ASN A 1 103 ? 32.104 -5.604 5.679 1.00 46.69 103 ASN A C 1
ATOM 844 O O . ASN A 1 103 ? 31.259 -4.842 6.152 1.00 46.69 103 ASN A O 1
ATOM 848 N N . LEU A 1 104 ? 31.940 -6.147 4.46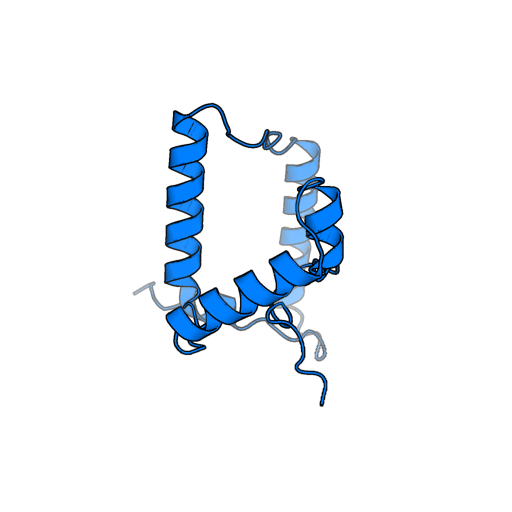6 1.00 50.66 104 LEU A N 1
ATOM 849 C CA . LEU A 1 104 ? 30.710 -5.923 3.698 1.00 50.66 104 LEU A CA 1
ATOM 850 C C . LEU A 1 104 ? 29.712 -7.060 3.956 1.00 50.66 104 LEU A C 1
ATOM 852 O O . LEU A 1 104 ? 29.898 -8.189 3.503 1.00 50.66 104 LEU A O 1
ATOM 856 N N . LYS A 1 105 ? 28.642 -6.768 4.706 1.00 57.59 105 LYS A N 1
ATOM 857 C CA . LYS A 1 105 ? 27.538 -7.713 4.928 1.00 57.59 105 LYS A CA 1
ATOM 858 C C . LYS A 1 105 ? 26.843 -8.000 3.594 1.00 57.59 105 LYS A C 1
ATOM 860 O O . LYS A 1 105 ? 26.135 -7.146 3.068 1.00 57.59 105 LYS A O 1
ATOM 865 N N . ARG A 1 106 ? 27.056 -9.207 3.063 1.00 56.75 106 ARG A N 1
ATOM 866 C CA . ARG A 1 106 ? 26.351 -9.736 1.887 1.00 56.75 106 ARG A CA 1
ATOM 867 C C . ARG A 1 106 ? 24.855 -9.833 2.203 1.00 56.75 106 ARG A C 1
ATOM 869 O O . ARG A 1 106 ? 24.483 -10.342 3.259 1.00 56.75 106 ARG A O 1
ATOM 876 N N . THR A 1 107 ? 24.003 -9.327 1.316 1.00 54.47 107 THR A N 1
ATOM 877 C CA . THR A 1 107 ? 22.549 -9.482 1.424 1.00 54.47 107 THR A CA 1
ATOM 878 C C . THR A 1 107 ? 22.152 -10.873 0.922 1.00 54.47 107 THR A C 1
ATOM 880 O O . THR A 1 107 ? 22.627 -11.339 -0.111 1.00 54.47 107 THR A O 1
ATOM 883 N N . SER A 1 108 ? 21.297 -11.561 1.678 1.00 56.38 108 SER A N 1
ATOM 884 C CA . SER A 1 108 ? 20.934 -12.980 1.508 1.00 56.38 108 SER A CA 1
ATOM 885 C C . SER A 1 108 ? 20.060 -13.290 0.284 1.00 56.38 108 SER A C 1
ATOM 887 O O . SER A 1 108 ? 19.636 -14.424 0.086 1.00 56.38 108 SER A O 1
ATOM 889 N N . SER A 1 109 ? 19.768 -12.299 -0.556 1.00 59.22 109 SER A N 1
ATOM 890 C CA . SER A 1 109 ? 18.882 -12.437 -1.714 1.00 59.22 109 SER A CA 1
ATOM 891 C C . SER A 1 109 ? 19.530 -13.139 -2.916 1.00 59.22 109 SER A C 1
ATOM 893 O O . SER A 1 109 ? 18.807 -13.599 -3.797 1.00 59.22 109 SER A O 1
ATOM 895 N N . LEU A 1 110 ? 20.864 -13.240 -2.971 1.00 46.09 110 LEU A N 1
ATOM 896 C CA . LEU A 1 110 ? 21.580 -13.828 -4.114 1.00 46.09 110 LEU A CA 1
ATOM 897 C C . LEU A 1 110 ? 21.662 -15.366 -4.063 1.00 46.09 110 LEU A C 1
ATOM 899 O O . LEU A 1 110 ? 21.771 -16.011 -5.104 1.00 46.09 110 LEU A O 1
ATOM 903 N N . ASP A 1 111 ? 21.552 -15.965 -2.876 1.00 55.84 111 ASP A N 1
ATOM 904 C CA . ASP A 1 111 ? 21.724 -17.415 -2.696 1.00 55.84 111 ASP A CA 1
ATOM 905 C C . ASP A 1 111 ? 20.576 -18.237 -3.316 1.00 55.84 111 ASP A C 1
ATOM 907 O O . ASP A 1 111 ? 20.733 -19.421 -3.606 1.00 55.84 111 ASP A O 1
ATOM 911 N N . ALA A 1 112 ? 19.430 -17.609 -3.605 1.00 56.22 112 ALA A N 1
ATOM 912 C CA . ALA A 1 112 ? 18.293 -18.262 -4.257 1.00 56.22 112 ALA A CA 1
ATOM 913 C C . ALA A 1 112 ? 18.478 -18.477 -5.775 1.00 56.22 112 ALA A C 1
ATOM 915 O O . ALA A 1 112 ? 17.749 -19.267 -6.376 1.00 56.22 112 ALA A O 1
ATOM 916 N N . LEU A 1 113 ? 19.437 -17.792 -6.412 1.00 52.31 113 LEU A N 1
ATOM 917 C CA . LEU A 1 113 ? 19.637 -17.826 -7.869 1.00 52.31 113 LEU A CA 1
ATOM 918 C C . LEU A 1 113 ? 20.640 -18.892 -8.333 1.00 52.31 113 LEU A C 1
ATOM 920 O O . LEU A 1 113 ? 20.635 -19.266 -9.504 1.00 52.31 113 LEU A O 1
ATOM 924 N N . THR A 1 114 ? 21.484 -19.416 -7.443 1.00 52.00 114 THR A N 1
ATOM 925 C CA . THR A 1 114 ? 22.587 -20.321 -7.815 1.00 52.00 114 THR A CA 1
ATOM 926 C C . THR A 1 114 ? 22.203 -21.805 -7.827 1.00 52.00 114 THR A C 1
ATOM 928 O O . THR A 1 114 ? 22.983 -22.634 -8.286 1.00 52.00 114 THR A O 1
ATOM 931 N N . SER A 1 115 ? 20.983 -22.169 -7.410 1.00 49.72 115 SER A N 1
ATOM 932 C CA . SER A 1 115 ? 20.563 -23.575 -7.261 1.00 49.72 115 SER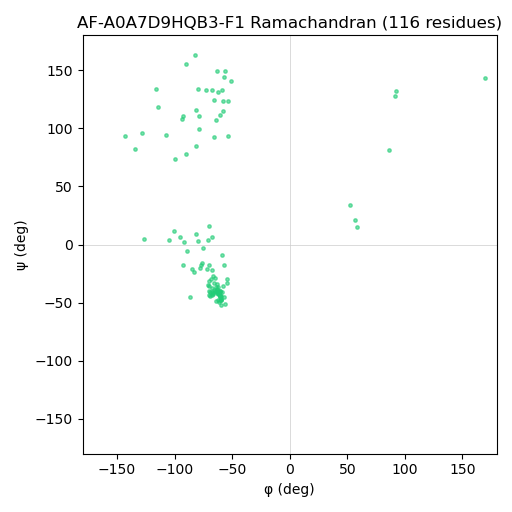 A CA 1
ATOM 933 C C . SER A 1 115 ? 20.147 -24.287 -8.567 1.00 49.72 115 SER A C 1
ATOM 935 O O . SER A 1 115 ? 19.778 -25.459 -8.536 1.00 49.72 115 SER A O 1
ATOM 937 N N . LYS A 1 116 ? 20.235 -23.654 -9.745 1.00 50.41 116 LYS A N 1
ATOM 938 C CA . LYS A 1 116 ? 19.950 -24.340 -11.022 1.00 50.41 116 LYS A CA 1
ATOM 939 C C . LYS A 1 116 ? 20.984 -24.065 -12.107 1.00 50.41 116 LYS A C 1
ATOM 941 O O . LYS A 1 116 ? 20.736 -23.279 -13.015 1.00 50.41 116 LYS A O 1
ATOM 946 N N . ARG A 1 117 ? 22.090 -24.808 -12.062 1.00 39.97 117 ARG A N 1
ATOM 947 C CA . ARG A 1 117 ? 22.781 -25.329 -13.254 1.00 39.97 117 ARG A CA 1
ATOM 948 C C . ARG A 1 117 ? 23.313 -26.728 -12.930 1.00 39.97 117 ARG A C 1
ATOM 950 O O . ARG A 1 117 ? 24.374 -26.855 -12.331 1.00 39.97 117 ARG A O 1
ATOM 957 N N . SER A 1 118 ? 22.511 -27.741 -13.257 1.00 36.72 118 SER A N 1
ATOM 958 C CA . SER A 1 118 ? 22.963 -29.120 -13.488 1.00 36.72 118 SER A CA 1
ATOM 959 C C . SER A 1 118 ? 23.487 -29.246 -14.909 1.00 36.72 118 SER A C 1
ATOM 961 O O . SER A 1 118 ? 22.778 -28.702 -15.791 1.00 36.72 118 SER A O 1
#

Solvent-accessible surface area (backbone atoms only — not comparable to full-atom values): 7728 Å² total; per-residue (Å²): 137,84,81,80,69,89,71,81,73,88,86,70,103,64,70,82,47,70,65,57,52,33,72,76,42,77,89,49,52,60,66,57,51,53,51,50,54,50,55,53,35,59,73,50,69,68,63,78,84,69,57,69,71,58,52,52,49,52,52,52,53,53,47,53,54,25,53,77,66,76,62,51,75,88,73,74,74,82,45,73,66,58,49,52,53,49,51,54,52,50,55,53,50,59,59,46,69,75,51,83,63,98,78,70,83,77,71,81,76,62,72,77,70,70,82,77,80,131

Foldseek 3Di:
DDDDDPQPDDDDPDPDDLVNVCVVVVPADSVRSVVVSVVVCVVVVVPPDDDPVRVVVVVVVVQVVCVVVVNHDPPPPQDPVNVVVVVVVVVVVVVVVVPDPPPDDDDPPCVVPPPDDD

Organism: Paramuricea clavata (NCBI:txid317549)

Secondary structure (DSSP, 8-state):
--PPPTT-SSS-S----HHHHHHHSTTS-HHHHHHHHHHHHHHTTT-----HHHHHHHHHHHHHHHHHTT---------HHHHHHHHHHHHHHHHHHHS--TT----TTSTTSTT---

Mean predicted aligned error: 16.84 Å

Sequence (118 aa):
MKYPSITREYTFPATVWNVDYCQILKHITVEDMNELERSFLEFLQFNINVPSSVNAKYYFDLRSLAEENELAFPLEPLSRERAKKLEAISSICDNMTDLSLPNLKRTSSLDALTSKRS

Radius of gyration: 20.96 Å; Cα contacts (8 Å, |Δi|>4): 23; chains: 1; bounding box: 50×47×48 Å

pLDDT: mean 71.6, std 18.14, range [33.06, 94.19]